Protein AF-X1IBS0-F1 (afdb_monomer_lite)

Foldseek 3Di:
DDDDDDDDDDDDDDDDDDDDDDDDDDDPDDPDPPPPDQLLVVLLVVLVVVCVVVVHDLQRSCVQLVHHSVVSVCCNVVVDPQDPSSLVSCCVNPVVCVVSSVSNVVRVPPPPPPPPDDDDD

InterPro domains:
  IPR010982 Lambda repressor-like, DNA-binding domain superfamily [SSF47413] (42-94)

pLDDT: mean 73.07, std 22.74, range [36.91, 98.06]

Organism: NCBI:txid412755

Sequence (121 aa):
NKREIEGKKPNFQSLTDSNNGLTGLTIVANLSTIVVPTGGRMLIHSLIEKQRAEHLSNAEFARRLGISRALWDLVRAGKRGFGERTLSGIVRAYPELIPELLLFLRGDTGKAAEGRRGKKG

Radius of gyration: 23.01 Å; chains: 1; bounding box: 93×27×46 Å

Secondary structure (DSSP, 8-state):
--------PPP------------------SS-------HHHHHHHHHHHHHHHTT--HHHHHHHTTS-HHHHHHHHTTSS---HHHHHHHHHH-GGGHHHHHHHHHHTTTTTTTTS-----

Structure (mmCIF, N/CA/C/O backbone):
data_AF-X1IBS0-F1
#
_entry.id   AF-X1IBS0-F1
#
loop_
_atom_site.group_PDB
_atom_site.id
_atom_site.type_symbol
_atom_site.label_atom_id
_atom_site.label_alt_id
_atom_site.label_comp_id
_atom_site.label_asym_id
_atom_site.label_entity_id
_atom_site.label_seq_id
_atom_site.pdbx_PDB_ins_code
_atom_site.Cartn_x
_atom_site.Cartn_y
_atom_site.Cartn_z
_atom_site.occupancy
_atom_site.B_iso_or_equiv
_atom_site.auth_seq_id
_atom_site.auth_comp_id
_atom_site.auth_asym_id
_atom_site.auth_atom_id
_atom_site.pdbx_PDB_model_num
ATOM 1 N N . ASN A 1 1 ? -63.022 -0.969 -23.694 1.00 44.19 1 ASN A N 1
ATOM 2 C CA . ASN A 1 1 ? -62.392 -0.057 -24.679 1.00 44.19 1 ASN A CA 1
ATOM 3 C C . ASN A 1 1 ? -61.103 0.478 -24.079 1.00 44.19 1 ASN A C 1
ATOM 5 O O . ASN A 1 1 ? -61.200 1.279 -23.170 1.00 44.19 1 ASN A O 1
ATOM 9 N N . LYS A 1 2 ? -59.920 -0.119 -24.300 1.00 49.34 2 LYS A N 1
ATOM 10 C CA . LYS A 1 2 ? -59.033 0.011 -25.483 1.00 49.34 2 LYS A CA 1
ATOM 11 C C . LYS A 1 2 ? -58.934 1.445 -26.021 1.00 49.34 2 LYS A C 1
ATOM 13 O O . LYS A 1 2 ? -59.955 1.931 -26.501 1.00 49.34 2 LYS A O 1
ATOM 18 N N . ARG A 1 3 ? -57.712 2.007 -25.964 1.00 43.53 3 ARG A N 1
ATOM 19 C CA . ARG A 1 3 ? -57.018 2.981 -26.853 1.00 43.53 3 ARG A CA 1
ATOM 20 C C . ARG A 1 3 ? -56.023 3.792 -26.001 1.00 43.53 3 ARG A C 1
ATOM 22 O O . ARG A 1 3 ? -56.392 4.188 -24.907 1.00 43.53 3 ARG A O 1
ATOM 29 N N . GLU A 1 4 ? -54.797 4.128 -26.376 1.00 47.44 4 GLU A N 1
ATOM 30 C CA . GLU A 1 4 ? -53.853 3.762 -27.439 1.00 47.44 4 GLU A CA 1
ATOM 31 C C . GLU A 1 4 ? -52.594 4.586 -27.088 1.00 47.44 4 GLU A C 1
ATOM 33 O O . GLU A 1 4 ? -52.726 5.745 -26.696 1.00 47.44 4 GLU A O 1
ATOM 38 N N . ILE A 1 5 ? -51.395 4.001 -27.123 1.00 53.69 5 ILE A N 1
ATOM 39 C CA . ILE A 1 5 ? -50.147 4.688 -26.751 1.00 53.69 5 ILE A CA 1
ATOM 40 C C . ILE A 1 5 ? -49.508 5.159 -28.057 1.00 53.69 5 ILE A C 1
ATOM 42 O O . ILE A 1 5 ? -48.939 4.349 -28.788 1.00 53.69 5 ILE A O 1
ATOM 46 N N . GLU A 1 6 ? -49.652 6.440 -28.388 1.00 47.47 6 GLU A N 1
ATOM 47 C CA . GLU A 1 6 ? -49.150 6.987 -29.649 1.00 47.47 6 GLU A CA 1
ATOM 48 C C . GLU A 1 6 ? -47.707 7.485 -29.490 1.00 47.47 6 GLU A C 1
ATOM 50 O O . GLU A 1 6 ? -47.377 8.302 -28.626 1.00 47.47 6 GLU A O 1
ATOM 55 N N . GLY A 1 7 ? -46.820 6.908 -30.301 1.00 51.75 7 GLY A N 1
ATOM 56 C CA . GLY A 1 7 ? -45.380 7.100 -30.244 1.00 51.75 7 GLY A CA 1
ATOM 57 C C . GLY A 1 7 ? -44.920 8.430 -30.829 1.00 51.75 7 GLY A C 1
ATOM 58 O O . GLY A 1 7 ? -45.297 8.821 -31.930 1.00 51.75 7 GLY A O 1
ATOM 59 N N . LYS A 1 8 ? -43.987 9.077 -30.130 1.00 47.00 8 LYS A N 1
ATOM 60 C CA . LYS A 1 8 ? -43.214 10.203 -30.655 1.00 47.00 8 LYS A CA 1
ATOM 61 C C . LYS A 1 8 ? -41.786 9.720 -30.906 1.00 47.00 8 LYS A C 1
ATOM 63 O O . LYS A 1 8 ? -41.010 9.572 -29.969 1.00 47.00 8 LYS A O 1
ATOM 68 N N . LYS A 1 9 ? -41.445 9.422 -32.164 1.00 57.38 9 LYS A N 1
ATOM 69 C CA . LYS A 1 9 ? -40.055 9.175 -32.585 1.00 57.38 9 LYS A CA 1
ATOM 70 C C . LYS A 1 9 ? -39.357 10.525 -32.782 1.00 57.38 9 LYS A C 1
ATOM 72 O O . LYS A 1 9 ? -39.795 11.273 -33.656 1.00 57.38 9 LYS A O 1
ATOM 77 N N . PRO A 1 10 ? -38.293 10.866 -32.039 1.00 50.50 10 PRO A N 1
ATOM 78 C CA . PRO A 1 10 ? -37.449 11.980 -32.423 1.00 50.50 10 PRO A CA 1
ATOM 79 C C . PRO A 1 10 ? -36.462 11.568 -33.522 1.00 50.50 10 PRO A C 1
ATOM 81 O O . PRO A 1 10 ? -35.829 10.514 -33.497 1.00 50.50 10 PRO A O 1
ATOM 84 N N . ASN A 1 11 ? -36.422 12.461 -34.499 1.00 42.09 11 ASN A N 1
ATOM 85 C CA . ASN A 1 11 ? -35.663 12.498 -35.734 1.00 42.09 11 ASN A CA 1
ATOM 86 C C . ASN A 1 11 ? -34.144 12.438 -35.469 1.00 42.09 11 A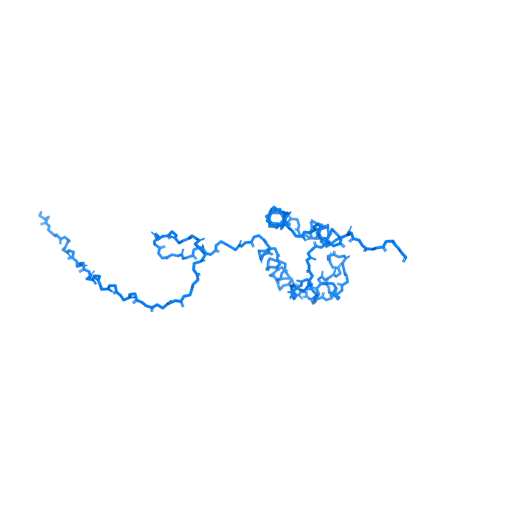SN A C 1
ATOM 88 O O . ASN A 1 11 ? -33.626 13.235 -34.689 1.00 42.09 11 ASN A O 1
ATOM 92 N N . PHE A 1 12 ? -33.436 11.501 -36.105 1.00 48.84 12 PHE A N 1
ATOM 93 C CA . PHE A 1 12 ? -31.978 11.379 -36.019 1.00 48.84 12 PHE A CA 1
ATOM 94 C C . PHE A 1 12 ? -31.331 12.301 -37.058 1.00 48.84 12 PHE A C 1
ATOM 96 O O . PHE A 1 12 ? -31.327 11.992 -38.247 1.00 48.84 12 PHE A O 1
ATOM 103 N N . GLN A 1 13 ? -30.750 13.413 -36.608 1.00 44.97 13 GLN A N 1
ATOM 104 C CA . GLN A 1 13 ? -29.723 14.115 -37.375 1.00 44.97 13 GLN 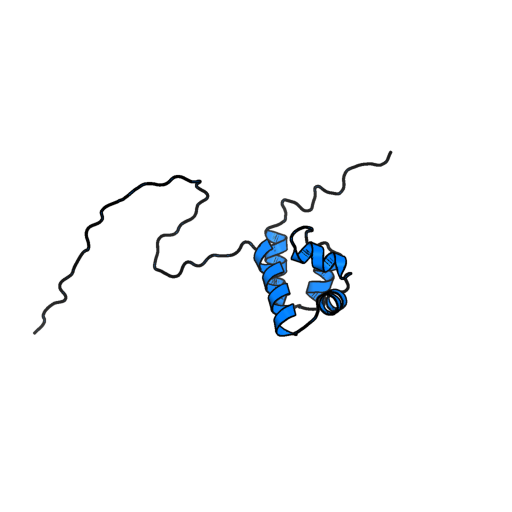A CA 1
ATOM 105 C C . GLN A 1 13 ? -28.363 13.769 -36.777 1.00 44.97 13 GLN A C 1
ATOM 107 O O . GLN A 1 13 ? -28.026 14.159 -35.661 1.00 44.97 13 GLN A O 1
ATOM 112 N N . SER A 1 14 ? -27.605 12.978 -37.532 1.00 53.41 14 SER A N 1
ATOM 113 C CA . SER A 1 14 ? -26.193 12.728 -37.296 1.00 53.41 14 SER A CA 1
ATOM 114 C C . SER A 1 14 ? -25.411 14.017 -37.537 1.00 53.41 14 SER A C 1
ATOM 116 O O . SER A 1 14 ? -25.245 14.437 -38.680 1.00 53.41 14 SER A O 1
ATOM 118 N N . LEU A 1 15 ? -24.901 14.618 -36.469 1.00 42.66 15 LEU A N 1
ATOM 119 C CA . LEU A 1 15 ? -23.734 15.487 -36.553 1.00 42.66 15 LEU A CA 1
ATOM 120 C C . LEU A 1 15 ? -22.521 14.648 -36.170 1.00 42.66 15 LEU A C 1
ATOM 122 O O . LEU A 1 15 ? -22.152 14.510 -35.006 1.00 42.66 15 LEU A O 1
ATOM 126 N N . THR A 1 16 ? -21.951 14.018 -37.191 1.00 64.75 16 THR A N 1
ATOM 127 C CA . THR A 1 16 ? -20.547 13.636 -37.188 1.00 64.75 16 THR A CA 1
ATOM 128 C C . THR A 1 16 ? -19.743 14.922 -37.221 1.00 64.75 16 THR A C 1
ATOM 130 O O . THR A 1 16 ? -19.851 15.648 -38.196 1.00 64.75 16 THR A O 1
ATOM 133 N N . ASP A 1 17 ? -18.984 15.208 -36.170 1.00 45.12 17 ASP A N 1
ATOM 134 C CA . ASP A 1 17 ? -17.627 15.740 -36.294 1.00 45.12 17 ASP A CA 1
ATOM 135 C C . ASP A 1 17 ? -17.016 15.902 -34.906 1.00 45.12 17 ASP A C 1
ATOM 137 O O . ASP A 1 17 ? -17.418 16.760 -34.121 1.00 45.12 17 ASP A O 1
ATOM 141 N N . SER A 1 18 ? -16.019 15.074 -34.604 1.00 42.72 18 SER A N 1
ATOM 142 C CA . SER A 1 18 ? -14.706 15.561 -34.173 1.00 42.72 18 SER A CA 1
ATOM 143 C C . SER A 1 18 ? -13.818 14.389 -33.785 1.00 42.72 18 SER A C 1
ATOM 145 O O . SER A 1 18 ? -14.011 13.698 -32.787 1.00 42.72 18 SER A O 1
ATOM 147 N N . ASN A 1 19 ? -12.830 14.202 -34.647 1.00 51.91 19 ASN A N 1
ATOM 148 C CA . ASN A 1 19 ? -11.611 13.435 -34.487 1.00 51.91 19 ASN A CA 1
ATOM 149 C C . ASN A 1 19 ? -11.072 13.408 -33.048 1.00 51.91 19 ASN A C 1
ATOM 151 O O . ASN A 1 19 ? -10.630 14.430 -32.527 1.00 51.91 19 ASN A O 1
ATOM 155 N N . ASN A 1 20 ? -11.009 12.215 -32.454 1.00 46.41 20 ASN A N 1
ATOM 156 C CA . ASN A 1 20 ? -9.731 11.634 -32.037 1.00 46.41 20 ASN A CA 1
ATOM 157 C C . ASN A 1 20 ? -9.895 10.186 -31.554 1.00 46.41 20 ASN A C 1
ATOM 159 O O . ASN A 1 20 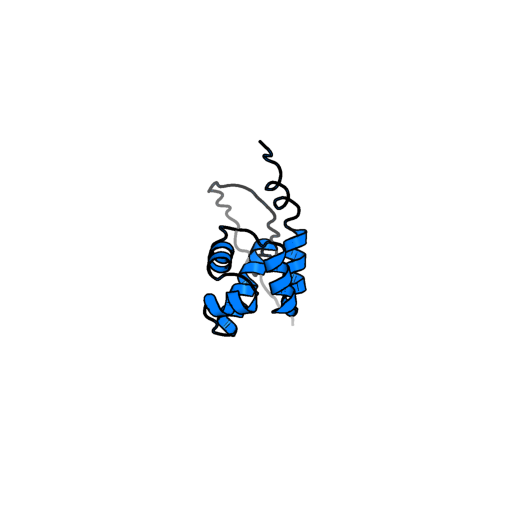? -10.477 9.922 -30.508 1.00 46.41 20 ASN A O 1
ATOM 163 N N . GLY A 1 21 ? -9.286 9.267 -32.307 1.00 39.06 21 GLY A N 1
ATOM 164 C CA . GLY A 1 21 ? -8.633 8.078 -31.758 1.00 39.06 21 GLY A CA 1
ATOM 165 C C . GLY A 1 21 ? -9.527 6.983 -31.182 1.00 39.06 21 GLY A C 1
ATOM 166 O O . GLY A 1 21 ? -9.645 6.837 -29.970 1.00 39.06 21 GLY A O 1
ATOM 167 N N . LEU A 1 22 ? -10.036 6.127 -32.071 1.00 47.50 22 LEU A N 1
ATOM 168 C CA . LEU A 1 22 ? -10.434 4.750 -31.781 1.00 47.50 22 LEU A CA 1
ATOM 169 C C . LEU A 1 22 ? -9.459 4.046 -30.810 1.00 47.50 22 LEU A C 1
ATOM 171 O O . LEU A 1 22 ? -8.324 3.758 -31.176 1.00 47.50 22 LEU A O 1
ATOM 175 N N . THR A 1 23 ? -9.960 3.635 -29.644 1.00 48.91 23 THR A N 1
ATOM 176 C CA . THR A 1 23 ? -9.735 2.286 -29.091 1.00 48.91 23 THR A CA 1
ATOM 177 C C . THR A 1 23 ? -11.059 1.817 -28.475 1.00 48.91 23 THR A C 1
ATOM 179 O O . THR A 1 23 ? -11.452 2.253 -27.398 1.00 48.91 23 THR A O 1
ATOM 182 N N . GLY A 1 24 ? -11.809 1.013 -29.242 1.00 37.94 24 GLY A N 1
ATOM 183 C CA . GLY A 1 24 ? -13.127 0.469 -28.878 1.00 37.94 24 GLY A CA 1
ATOM 184 C C . GLY A 1 24 ? -13.056 -0.510 -27.698 1.00 37.94 24 GLY A C 1
ATOM 185 O O . GLY A 1 24 ? -12.007 -1.082 -27.422 1.00 37.94 24 GLY A O 1
ATOM 186 N N . LEU A 1 25 ? -14.134 -0.722 -26.943 1.00 36.91 25 LEU A N 1
ATOM 187 C CA . LEU A 1 25 ? -15.398 -1.278 -27.432 1.00 36.91 25 LEU A CA 1
ATOM 188 C C . LEU A 1 25 ? -16.611 -0.549 -26.809 1.00 36.91 25 LEU A C 1
ATOM 190 O O . LEU A 1 25 ? -16.849 -0.657 -25.608 1.00 36.91 25 LEU A O 1
ATOM 194 N N . THR A 1 26 ? -17.402 0.165 -27.615 1.00 40.00 26 THR A N 1
ATOM 195 C CA . THR A 1 26 ? -18.660 0.789 -27.165 1.00 40.00 26 THR A CA 1
ATOM 196 C C . THR A 1 26 ? -19.818 -0.158 -27.454 1.00 40.00 26 THR A C 1
ATOM 198 O O . THR A 1 26 ? -20.256 -0.274 -28.597 1.00 40.00 26 THR A O 1
ATOM 201 N N . ILE A 1 27 ? -20.333 -0.831 -26.425 1.00 41.16 27 ILE A N 1
ATOM 202 C CA . ILE A 1 27 ? -21.636 -1.496 -26.508 1.00 41.16 27 ILE A CA 1
ATOM 203 C C . ILE A 1 27 ? -22.695 -0.419 -26.277 1.00 41.16 27 ILE A C 1
ATOM 205 O O . ILE A 1 27 ? -22.844 0.103 -25.174 1.00 41.16 27 ILE A O 1
ATOM 209 N N . VAL A 1 28 ? -23.410 -0.056 -27.341 1.00 44.72 28 VAL A N 1
ATOM 210 C CA . VAL A 1 28 ? -24.551 0.859 -27.270 1.00 44.72 28 VAL A CA 1
ATOM 211 C C . VAL A 1 28 ? -25.746 0.075 -26.728 1.00 44.72 28 VAL A C 1
ATOM 213 O O . VAL A 1 28 ? -26.474 -0.559 -27.485 1.00 44.72 28 VAL A O 1
ATOM 216 N N . ALA A 1 29 ? -25.935 0.081 -25.410 1.00 39.19 29 ALA A N 1
ATOM 217 C CA . ALA A 1 29 ? -27.162 -0.395 -24.780 1.00 39.19 29 ALA A CA 1
ATOM 218 C C . ALA A 1 29 ? -27.362 0.293 -23.424 1.00 39.19 29 ALA A C 1
ATOM 220 O O . ALA A 1 29 ? -26.766 -0.108 -22.437 1.00 39.19 29 ALA A O 1
ATOM 221 N N . ASN A 1 30 ? -28.246 1.295 -23.411 1.00 42.19 30 ASN A N 1
ATOM 222 C CA . ASN A 1 30 ? -28.929 1.867 -22.245 1.00 42.19 30 ASN A CA 1
ATOM 223 C C . ASN A 1 30 ? -28.061 2.505 -21.130 1.00 42.19 30 ASN A C 1
ATOM 225 O O . ASN A 1 30 ? -27.098 1.944 -20.623 1.00 42.19 30 ASN A O 1
ATOM 229 N N . LEU A 1 31 ? -28.423 3.732 -20.750 1.00 44.62 31 LEU A N 1
ATOM 230 C CA . LEU A 1 31 ? -27.620 4.682 -19.970 1.00 44.62 31 LEU A CA 1
ATOM 231 C C . LEU A 1 31 ? -27.320 4.230 -18.529 1.00 44.62 31 LEU A C 1
ATOM 233 O O . LEU A 1 31 ? -27.977 4.622 -17.570 1.00 44.62 31 LEU A O 1
ATOM 237 N N . SER A 1 32 ? -26.255 3.459 -18.371 1.00 42.31 32 SER A N 1
ATOM 238 C CA . SER A 1 32 ? -25.360 3.473 -17.214 1.00 42.31 32 SER A CA 1
ATOM 239 C C . SER A 1 32 ? -24.021 2.976 -17.732 1.00 42.31 32 SER A C 1
ATOM 241 O O . SER A 1 32 ? -23.806 1.775 -17.847 1.00 42.31 32 SER A O 1
ATOM 243 N N . THR A 1 33 ? -23.149 3.890 -18.153 1.00 46.34 33 THR A N 1
ATOM 244 C CA . THR A 1 33 ? -21.819 3.546 -18.662 1.00 46.34 33 THR A CA 1
ATOM 245 C C . THR A 1 33 ? -21.049 2.798 -17.575 1.00 46.34 33 THR A C 1
ATOM 247 O O . THR A 1 33 ? -20.488 3.412 -16.669 1.00 46.34 33 THR A O 1
ATOM 250 N N . ILE A 1 34 ? -21.023 1.466 -17.647 1.00 52.41 34 ILE A N 1
ATOM 251 C CA . ILE A 1 34 ? -20.166 0.644 -16.796 1.00 52.41 34 ILE A CA 1
ATOM 252 C C . ILE A 1 34 ? -18.752 0.790 -17.355 1.00 52.41 34 ILE A C 1
ATOM 254 O O . ILE A 1 34 ? -18.327 0.056 -18.245 1.00 52.41 34 ILE A O 1
ATOM 258 N N . VAL A 1 35 ? -18.023 1.787 -16.858 1.00 54.88 35 VAL A N 1
ATOM 259 C CA . VAL A 1 35 ? -16.576 1.862 -17.052 1.00 54.88 35 VAL A CA 1
ATOM 260 C C . VAL A 1 35 ? -15.979 0.718 -16.243 1.00 54.88 35 VAL A C 1
ATOM 262 O O . VAL A 1 35 ? -15.831 0.838 -15.032 1.00 54.88 35 VAL A O 1
ATOM 265 N N . VAL A 1 36 ? -15.674 -0.407 -16.890 1.00 54.12 36 VAL A N 1
ATOM 266 C CA . VAL A 1 36 ? -14.940 -1.507 -16.252 1.00 54.12 36 VAL A CA 1
ATOM 267 C C . VAL A 1 36 ? -13.482 -1.052 -16.126 1.00 54.12 36 VAL A C 1
ATOM 269 O O . VAL A 1 36 ? -12.791 -0.954 -17.146 1.00 54.12 36 VAL A O 1
ATOM 272 N N . PRO A 1 37 ? -12.980 -0.708 -14.927 1.00 53.47 37 PRO A N 1
ATOM 273 C CA . PRO A 1 37 ? -11.616 -0.230 -14.800 1.00 53.47 37 PRO A CA 1
ATOM 274 C C . PRO A 1 37 ? -10.659 -1.409 -15.014 1.00 53.47 37 PRO A C 1
ATOM 276 O O . PRO A 1 37 ? -10.855 -2.500 -14.488 1.00 53.47 37 PRO A O 1
ATOM 279 N N . THR A 1 38 ? -9.600 -1.209 -15.795 1.00 59.28 38 THR A N 1
ATOM 280 C CA . THR A 1 38 ? -8.535 -2.204 -15.992 1.00 59.28 38 THR A CA 1
ATOM 281 C C . THR A 1 38 ? -7.894 -2.562 -14.638 1.00 59.28 38 THR A C 1
ATOM 283 O O . THR A 1 38 ? -7.614 -1.657 -13.848 1.00 59.28 38 THR A O 1
ATOM 286 N N . GLY A 1 39 ? -7.629 -3.851 -14.368 1.00 61.06 39 GLY A N 1
ATOM 287 C CA . GLY A 1 39 ? -7.260 -4.383 -13.036 1.00 61.06 39 GLY A CA 1
ATOM 288 C C . GLY A 1 39 ? -6.137 -3.637 -12.291 1.00 61.06 39 GLY A C 1
ATOM 289 O O . GLY A 1 39 ? -6.211 -3.463 -11.077 1.00 61.06 39 GLY A O 1
ATOM 290 N N . GLY A 1 40 ? -5.166 -3.083 -13.032 1.00 59.19 40 GLY A N 1
ATOM 291 C CA . GLY A 1 40 ? -4.141 -2.133 -12.568 1.00 59.19 40 GLY A CA 1
ATOM 292 C C . GLY A 1 40 ? -4.671 -0.965 -11.727 1.00 59.19 40 GLY A C 1
ATOM 293 O O . GLY A 1 40 ? -4.223 -0.704 -10.609 1.00 59.19 40 GLY A O 1
ATOM 294 N N . ARG A 1 41 ? -5.649 -0.251 -12.294 1.00 63.72 41 ARG A N 1
ATOM 295 C CA . ARG A 1 41 ? -6.262 0.945 -11.700 1.00 63.72 41 ARG A CA 1
ATOM 296 C C . ARG A 1 41 ? -7.211 0.588 -10.559 1.00 63.72 41 ARG A C 1
ATOM 298 O O . ARG A 1 41 ? -7.351 1.385 -9.638 1.00 63.72 41 ARG A O 1
ATOM 305 N N . MET A 1 42 ? -7.811 -0.605 -10.598 1.00 78.81 42 MET A N 1
ATOM 306 C CA . MET A 1 42 ? -8.691 -1.085 -9.531 1.00 78.81 42 MET A CA 1
ATOM 307 C C . MET A 1 42 ? -7.922 -1.300 -8.229 1.00 78.81 42 MET A C 1
ATOM 309 O O . MET A 1 42 ? -8.322 -0.761 -7.205 1.00 78.81 42 MET A O 1
ATOM 313 N N . LEU A 1 43 ? -6.780 -1.999 -8.269 1.00 89.12 43 LEU A N 1
ATOM 314 C CA . LEU A 1 43 ? -6.050 -2.333 -7.043 1.00 89.12 43 LEU A CA 1
ATOM 315 C C . LEU A 1 43 ? -5.552 -1.086 -6.298 1.00 89.12 43 LEU A C 1
ATOM 317 O O . LEU A 1 43 ? -5.732 -0.979 -5.085 1.00 89.12 43 LEU A O 1
ATOM 321 N N . ILE A 1 44 ? -4.948 -0.123 -7.006 1.00 92.12 44 ILE A N 1
ATOM 322 C CA . ILE A 1 44 ? -4.455 1.095 -6.349 1.00 92.12 44 ILE A CA 1
ATOM 323 C C . ILE A 1 44 ? -5.594 1.942 -5.779 1.00 92.12 44 ILE A C 1
ATOM 325 O O . ILE A 1 44 ? -5.465 2.473 -4.677 1.00 92.12 44 ILE A O 1
ATOM 329 N N . HIS A 1 45 ? -6.717 2.034 -6.494 1.00 91.06 45 HIS A N 1
ATOM 330 C CA . HIS A 1 45 ? -7.886 2.765 -6.025 1.00 91.06 45 HIS A CA 1
ATOM 331 C C . HIS A 1 45 ? -8.467 2.117 -4.765 1.00 91.06 45 HIS A C 1
ATOM 333 O O . HIS A 1 45 ? -8.673 2.809 -3.772 1.00 91.06 45 HIS A O 1
ATOM 339 N N . SER A 1 46 ? -8.636 0.790 -4.753 1.00 93.31 46 SER A N 1
ATOM 340 C CA . SER A 1 46 ? -9.120 0.059 -3.577 1.00 93.31 46 SER A CA 1
ATOM 341 C C . SER A 1 46 ? -8.218 0.255 -2.356 1.00 93.31 46 SER A C 1
ATOM 343 O O . SER A 1 46 ? -8.716 0.426 -1.247 1.00 93.31 46 SER A O 1
ATOM 345 N N . LEU A 1 47 ? -6.894 0.307 -2.541 1.00 94.75 47 LEU A N 1
ATOM 346 C CA . LEU A 1 47 ? -5.961 0.588 -1.445 1.00 94.75 47 LEU A CA 1
ATOM 347 C C . LEU A 1 47 ? -6.082 2.023 -0.915 1.00 94.75 47 LEU A C 1
ATOM 349 O O . LEU A 1 47 ? -6.019 2.229 0.294 1.00 94.75 47 LEU A O 1
ATOM 353 N N . ILE A 1 48 ? -6.272 3.013 -1.792 1.00 95.06 48 ILE A N 1
ATOM 354 C CA . ILE A 1 48 ? -6.487 4.410 -1.381 1.00 95.06 48 ILE A CA 1
ATOM 355 C C . ILE A 1 48 ? -7.806 4.548 -0.615 1.00 95.06 48 ILE A C 1
ATOM 357 O O . ILE A 1 48 ? -7.850 5.225 0.412 1.00 95.06 48 ILE A O 1
ATOM 361 N N . GLU A 1 49 ? -8.866 3.888 -1.075 1.00 95.31 49 GLU A N 1
ATOM 362 C CA . GLU A 1 49 ? -10.156 3.889 -0.387 1.00 95.31 49 GLU A CA 1
ATOM 363 C C . GLU A 1 49 ? -10.066 3.194 0.976 1.00 95.31 49 GLU A C 1
ATOM 365 O O . GLU A 1 49 ? -10.568 3.730 1.961 1.00 95.31 49 GLU A O 1
ATOM 370 N N . LYS A 1 50 ? -9.330 2.079 1.088 1.00 96.06 50 LYS A N 1
ATOM 371 C CA . LYS A 1 50 ? -9.039 1.444 2.386 1.00 96.06 50 LYS A CA 1
ATOM 372 C C . LYS A 1 50 ? -8.266 2.365 3.322 1.00 96.06 50 LYS A C 1
ATOM 374 O O . LYS A 1 50 ? -8.658 2.530 4.474 1.00 96.06 50 LYS A O 1
ATOM 379 N N . GLN A 1 51 ? -7.225 3.027 2.817 1.00 97.12 51 GLN A N 1
ATOM 380 C CA . GLN A 1 51 ? -6.463 4.004 3.591 1.00 97.12 51 GLN A CA 1
ATOM 381 C C . GLN A 1 51 ? -7.373 5.106 4.159 1.00 97.12 51 GLN A C 1
ATOM 383 O O . GLN A 1 51 ? -7.249 5.467 5.330 1.00 97.12 51 GLN A O 1
ATOM 388 N N . ARG A 1 52 ? -8.276 5.642 3.328 1.00 96.81 52 ARG A N 1
ATOM 389 C CA . ARG A 1 52 ? -9.223 6.695 3.715 1.00 96.81 52 ARG A CA 1
ATOM 390 C C . ARG A 1 52 ? -10.252 6.202 4.723 1.00 96.81 52 ARG A C 1
ATOM 392 O O . ARG A 1 52 ? -10.480 6.891 5.711 1.00 96.81 52 ARG A O 1
ATOM 399 N N . ALA A 1 53 ? -10.831 5.027 4.488 1.00 96.38 53 ALA A N 1
ATOM 400 C CA . ALA A 1 53 ? -11.837 4.425 5.358 1.00 96.38 53 ALA A CA 1
ATOM 401 C C . ALA A 1 53 ? -11.293 4.127 6.764 1.00 96.38 53 ALA A C 1
ATOM 403 O O . ALA A 1 53 ?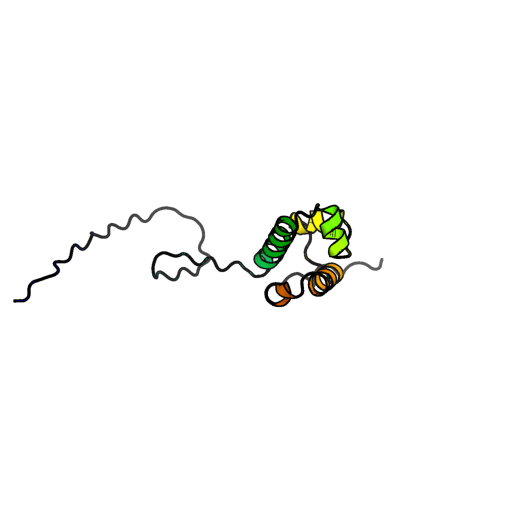 -12.016 4.254 7.744 1.00 96.38 53 ALA A O 1
ATOM 404 N N . GLU A 1 54 ? -10.012 3.771 6.875 1.00 96.62 54 GLU A N 1
ATOM 405 C CA . GLU A 1 54 ? -9.344 3.559 8.165 1.00 96.62 54 GLU A CA 1
ATOM 406 C C . GLU A 1 54 ? -8.711 4.832 8.754 1.00 96.62 54 GLU A C 1
ATOM 408 O O . GLU A 1 54 ? -8.075 4.766 9.804 1.00 96.62 54 GLU A O 1
ATOM 413 N N . HIS A 1 55 ? -8.844 5.984 8.088 1.00 97.50 55 HIS A N 1
ATOM 414 C CA . HIS A 1 55 ? -8.227 7.254 8.490 1.00 97.50 55 HIS A CA 1
ATOM 415 C C . HIS A 1 55 ? -6.706 7.171 8.721 1.00 97.50 55 HIS A C 1
ATOM 417 O O . HIS A 1 55 ? -6.151 7.881 9.559 1.00 97.50 55 HIS A O 1
ATOM 423 N N . LEU A 1 56 ? -6.009 6.320 7.964 1.00 96.62 56 LEU A N 1
ATOM 424 C CA . LEU A 1 56 ? -4.574 6.107 8.139 1.00 96.62 56 LEU A CA 1
ATOM 425 C C . LEU A 1 56 ? -3.754 7.151 7.382 1.00 96.62 56 LEU A C 1
ATOM 427 O O . LEU A 1 56 ? -3.954 7.406 6.187 1.00 96.62 56 LEU A O 1
ATOM 431 N N . SER A 1 57 ? -2.730 7.690 8.041 1.00 97.62 57 SER A N 1
ATOM 432 C CA . SER A 1 57 ? -1.703 8.468 7.350 1.00 97.62 57 SER A CA 1
ATOM 433 C C . SER A 1 57 ? -0.916 7.591 6.366 1.00 97.62 57 SER A C 1
ATOM 435 O O . SER A 1 57 ? -0.858 6.366 6.491 1.00 97.62 57 SER A O 1
ATOM 437 N N . ASN A 1 58 ? -0.226 8.207 5.399 1.00 96.31 58 ASN A N 1
ATOM 438 C CA . ASN A 1 58 ? 0.622 7.459 4.458 1.00 96.31 58 ASN A CA 1
ATOM 439 C C . ASN A 1 58 ? 1.691 6.615 5.168 1.00 96.31 58 ASN A C 1
ATOM 441 O O . ASN A 1 58 ? 2.049 5.543 4.687 1.00 96.31 58 ASN A O 1
ATOM 445 N N . ALA A 1 59 ? 2.223 7.107 6.291 1.00 97.50 59 ALA A N 1
ATOM 446 C CA . ALA A 1 59 ? 3.245 6.405 7.057 1.00 97.50 59 ALA A CA 1
ATOM 447 C C . ALA A 1 59 ? 2.671 5.165 7.754 1.00 97.50 59 ALA A C 1
ATOM 449 O O . ALA A 1 59 ? 3.274 4.093 7.703 1.00 97.50 59 ALA A O 1
ATOM 450 N N . GLU A 1 60 ? 1.494 5.292 8.366 1.00 98.06 60 GLU A N 1
ATOM 451 C CA . GLU A 1 60 ? 0.827 4.182 9.050 1.00 98.06 60 GLU A CA 1
ATOM 452 C C . GLU A 1 60 ? 0.324 3.135 8.069 1.00 98.06 60 GLU A C 1
ATOM 454 O O . GLU A 1 60 ? 0.498 1.942 8.312 1.00 98.06 60 GLU A O 1
ATOM 459 N N . PHE A 1 61 ? -0.231 3.573 6.939 1.00 98.06 61 PHE A N 1
ATOM 460 C CA . PHE A 1 61 ? -0.673 2.681 5.878 1.00 98.06 61 PHE A CA 1
ATOM 461 C C . PHE A 1 61 ? 0.502 1.889 5.290 1.00 98.06 61 PHE A C 1
ATOM 463 O O . PHE A 1 61 ? 0.449 0.664 5.195 1.00 98.06 61 PHE A O 1
ATOM 470 N N . ALA A 1 62 ? 1.624 2.557 4.999 1.00 97.69 62 ALA A N 1
ATOM 471 C CA . ALA A 1 62 ? 2.843 1.885 4.552 1.00 97.69 62 ALA A CA 1
ATOM 472 C C . ALA A 1 62 ? 3.364 0.873 5.589 1.00 97.69 62 ALA A C 1
ATOM 474 O O . ALA A 1 62 ? 3.725 -0.250 5.229 1.00 97.69 62 ALA A O 1
ATOM 475 N N . ARG A 1 63 ? 3.343 1.238 6.881 1.00 97.75 63 ARG A N 1
ATOM 476 C CA . ARG A 1 63 ? 3.717 0.339 7.982 1.00 97.75 63 ARG A CA 1
ATOM 477 C C . ARG A 1 63 ? 2.802 -0.883 8.045 1.00 97.75 63 ARG A C 1
ATOM 479 O O . ARG A 1 63 ? 3.309 -1.988 8.210 1.00 97.75 63 ARG A O 1
ATOM 486 N N . ARG A 1 64 ? 1.487 -0.703 7.869 1.00 97.12 64 ARG A N 1
ATOM 487 C CA . ARG A 1 64 ? 0.505 -1.800 7.825 1.00 97.12 64 ARG A CA 1
ATOM 488 C C . ARG A 1 64 ? 0.819 -2.784 6.698 1.00 97.12 64 ARG A C 1
ATOM 490 O O . ARG A 1 64 ? 0.793 -3.989 6.915 1.00 97.12 64 ARG A O 1
ATOM 497 N N . LEU A 1 65 ? 1.192 -2.267 5.530 1.00 96.50 65 LEU A N 1
ATOM 498 C CA . LEU A 1 65 ? 1.605 -3.061 4.371 1.00 96.50 65 LEU A CA 1
ATOM 499 C C . LEU A 1 65 ? 3.031 -3.641 4.480 1.00 96.50 65 LEU A C 1
ATOM 501 O O . LEU A 1 65 ? 3.463 -4.373 3.592 1.00 96.50 65 LEU A O 1
ATOM 505 N N . GLY A 1 66 ? 3.802 -3.315 5.523 1.00 96.81 66 GLY A N 1
ATOM 506 C CA . GLY A 1 66 ? 5.182 -3.792 5.684 1.00 96.81 66 GLY A CA 1
ATOM 507 C C . GLY A 1 66 ? 6.184 -3.203 4.676 1.00 96.81 66 GLY A C 1
ATOM 508 O O . GLY A 1 66 ? 7.214 -3.830 4.374 1.00 96.81 66 GLY A O 1
ATOM 509 N N . ILE A 1 67 ? 5.896 -2.006 4.151 1.00 96.62 67 ILE A N 1
ATOM 510 C CA . ILE A 1 67 ? 6.729 -1.271 3.188 1.00 96.62 67 ILE A CA 1
ATOM 511 C C . ILE A 1 67 ? 7.145 0.106 3.724 1.00 96.62 67 ILE A C 1
ATOM 513 O O . ILE A 1 67 ? 6.595 0.615 4.697 1.00 96.62 67 ILE A O 1
ATOM 517 N N . SER A 1 68 ? 8.135 0.734 3.084 1.00 97.50 68 SER A N 1
ATOM 518 C CA . SER A 1 68 ? 8.526 2.101 3.436 1.00 97.50 68 SER A CA 1
ATOM 519 C C . SER A 1 68 ? 7.494 3.120 2.947 1.00 97.50 68 SER A C 1
ATOM 521 O O . SER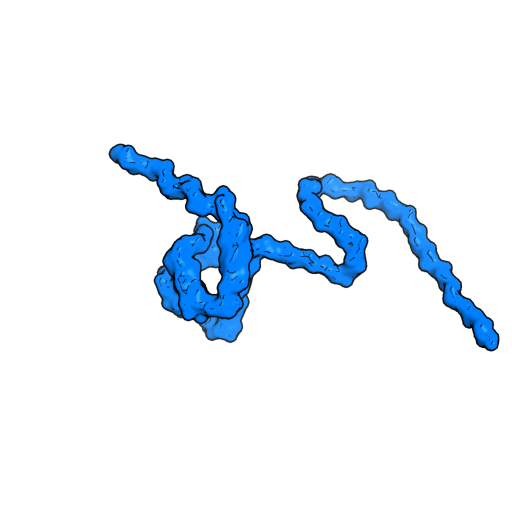 A 1 68 ? 6.869 2.941 1.898 1.00 97.50 68 SER A O 1
ATOM 523 N N . ARG A 1 69 ? 7.364 4.241 3.669 1.00 97.44 69 ARG A N 1
ATOM 524 C CA . ARG A 1 69 ? 6.507 5.369 3.264 1.00 97.44 69 ARG A CA 1
ATOM 525 C C . ARG A 1 69 ? 6.837 5.862 1.853 1.00 97.44 69 ARG A C 1
ATOM 527 O O . ARG A 1 69 ? 5.935 6.048 1.049 1.00 97.44 69 ARG A O 1
ATOM 534 N N . ALA A 1 70 ? 8.124 6.014 1.539 1.00 97.06 70 ALA A N 1
ATOM 535 C CA . ALA A 1 70 ? 8.565 6.459 0.218 1.00 97.06 70 ALA A CA 1
ATOM 536 C C . ALA A 1 70 ? 8.131 5.492 -0.896 1.00 97.06 70 ALA A C 1
ATOM 538 O O . ALA A 1 70 ? 7.726 5.931 -1.970 1.00 97.06 70 ALA A O 1
ATOM 539 N N . LEU A 1 71 ? 8.174 4.176 -0.642 1.00 94.50 71 LEU A N 1
ATOM 540 C CA . LEU A 1 71 ? 7.681 3.192 -1.603 1.00 94.50 71 LEU A CA 1
ATOM 541 C C . LEU A 1 71 ? 6.167 3.322 -1.797 1.00 94.50 71 LEU A C 1
ATOM 543 O O . LEU A 1 71 ? 5.712 3.299 -2.938 1.00 94.50 71 LEU A O 1
ATOM 547 N N . TRP A 1 72 ? 5.404 3.508 -0.716 1.00 96.44 72 TRP A N 1
ATOM 548 C CA . TRP A 1 72 ? 3.965 3.756 -0.813 1.00 96.44 72 TRP A CA 1
ATOM 549 C C . TRP A 1 72 ? 3.653 5.018 -1.624 1.00 96.44 72 TRP A C 1
ATOM 551 O O . TRP A 1 72 ? 2.839 4.962 -2.541 1.00 96.44 72 TRP A O 1
ATOM 561 N N . ASP A 1 73 ? 4.348 6.128 -1.367 1.00 96.12 73 ASP A N 1
ATOM 562 C CA . ASP A 1 73 ? 4.144 7.382 -2.099 1.00 96.12 73 ASP A CA 1
ATOM 563 C C . ASP A 1 73 ? 4.438 7.226 -3.606 1.00 96.12 73 ASP A C 1
ATOM 565 O O . ASP A 1 73 ? 3.685 7.740 -4.435 1.00 96.12 73 ASP A O 1
ATOM 569 N N . LEU A 1 74 ? 5.483 6.474 -3.979 1.00 92.94 74 LEU A N 1
ATOM 570 C CA . LEU A 1 74 ? 5.811 6.181 -5.382 1.00 92.94 74 LEU A CA 1
ATOM 571 C C . LEU A 1 74 ? 4.766 5.294 -6.065 1.00 92.94 74 LEU A C 1
ATOM 573 O O . LEU A 1 74 ? 4.409 5.553 -7.215 1.00 92.94 74 LEU A O 1
ATOM 577 N N . VAL A 1 75 ? 4.288 4.261 -5.368 1.00 92.69 75 VAL A N 1
ATOM 578 C CA . VAL A 1 75 ? 3.248 3.350 -5.868 1.00 92.69 75 VAL A CA 1
ATOM 579 C C . VAL A 1 75 ? 1.930 4.096 -6.049 1.00 92.69 75 VAL A C 1
ATOM 581 O O . VAL A 1 75 ? 1.327 4.043 -7.118 1.00 92.69 75 VAL A O 1
ATOM 584 N N . ARG A 1 76 ? 1.532 4.887 -5.050 1.00 92.00 76 ARG A N 1
ATOM 585 C CA . ARG A 1 76 ? 0.337 5.736 -5.089 1.00 92.00 76 ARG A CA 1
ATOM 586 C C . ARG A 1 76 ? 0.383 6.771 -6.205 1.00 92.00 76 ARG A C 1
ATOM 588 O O . ARG A 1 76 ? -0.633 7.030 -6.838 1.00 92.00 76 ARG A O 1
ATOM 595 N N . ALA A 1 77 ? 1.554 7.343 -6.468 1.00 90.31 77 ALA A N 1
ATOM 596 C CA . ALA A 1 77 ? 1.752 8.273 -7.574 1.00 90.31 77 ALA A CA 1
ATOM 597 C C . ALA A 1 77 ? 1.833 7.585 -8.952 1.00 90.31 77 ALA A C 1
ATOM 599 O O . ALA A 1 77 ? 2.051 8.270 -9.948 1.00 90.31 77 ALA A O 1
ATOM 600 N N . GLY A 1 78 ? 1.739 6.251 -9.027 1.00 88.06 78 GLY A N 1
ATOM 601 C CA . GLY A 1 78 ? 1.894 5.492 -10.271 1.00 88.06 78 GLY A CA 1
ATOM 602 C C . GLY A 1 78 ? 3.315 5.512 -10.846 1.00 88.06 78 GLY A C 1
ATOM 603 O O . GLY A 1 78 ? 3.530 5.064 -11.967 1.00 88.06 78 GLY A O 1
ATOM 604 N N . LYS A 1 79 ? 4.303 6.015 -10.093 1.00 88.19 79 LYS A N 1
ATOM 605 C CA . LYS A 1 79 ? 5.713 6.097 -10.515 1.00 88.19 79 LYS A CA 1
ATOM 606 C C . LYS A 1 79 ? 6.440 4.758 -10.397 1.00 88.19 79 LYS A C 1
ATOM 608 O O . LYS A 1 79 ? 7.508 4.586 -10.976 1.00 88.19 79 LYS A O 1
ATOM 613 N N . ARG A 1 80 ? 5.894 3.822 -9.616 1.00 88.38 80 ARG A N 1
ATOM 614 C CA . ARG A 1 80 ? 6.433 2.472 -9.428 1.00 88.38 80 ARG A CA 1
ATOM 615 C C . ARG A 1 80 ? 5.297 1.456 -9.346 1.00 88.38 80 ARG A C 1
ATOM 617 O O . ARG A 1 80 ? 4.312 1.699 -8.661 1.00 88.38 80 ARG A O 1
ATOM 624 N N . GLY A 1 81 ? 5.456 0.315 -10.013 1.00 88.12 81 GLY A N 1
ATOM 625 C CA . GLY A 1 81 ? 4.510 -0.799 -9.918 1.00 88.12 81 GLY A CA 1
ATOM 626 C C . GLY A 1 81 ? 4.582 -1.537 -8.578 1.00 88.12 81 GLY A C 1
ATOM 627 O O . GLY A 1 81 ? 5.522 -1.366 -7.793 1.00 88.12 81 GLY A O 1
ATOM 628 N N . PHE A 1 82 ? 3.596 -2.397 -8.331 1.00 90.25 82 PHE A N 1
ATOM 629 C CA . PHE A 1 82 ? 3.570 -3.255 -7.152 1.00 90.25 82 PHE A CA 1
ATOM 630 C C . PHE A 1 82 ? 4.627 -4.360 -7.270 1.00 90.25 82 PHE A C 1
ATOM 632 O O . PHE A 1 82 ? 4.560 -5.219 -8.144 1.00 90.25 82 PHE A O 1
ATOM 639 N N . GLY A 1 83 ? 5.625 -4.332 -6.386 1.00 90.69 83 GLY A N 1
ATOM 640 C CA . GLY A 1 83 ? 6.593 -5.421 -6.261 1.00 90.69 83 GLY A CA 1
ATOM 641 C C . GLY A 1 83 ? 6.064 -6.558 -5.388 1.00 90.69 83 GLY A C 1
ATOM 642 O O . GLY A 1 83 ? 5.128 -6.370 -4.614 1.00 90.69 83 GLY A O 1
ATOM 643 N N . GLU A 1 84 ? 6.730 -7.711 -5.440 1.00 91.50 84 GLU A N 1
ATOM 644 C CA . GLU A 1 84 ? 6.393 -8.912 -4.659 1.00 91.50 84 GLU A CA 1
ATOM 645 C C . GLU A 1 84 ? 6.183 -8.623 -3.165 1.00 91.50 84 GLU A C 1
ATOM 647 O O . GLU A 1 84 ? 5.173 -9.020 -2.591 1.00 91.50 84 GLU A O 1
ATOM 652 N N . ARG A 1 85 ? 7.087 -7.854 -2.542 1.00 90.50 85 ARG A N 1
ATOM 653 C CA . ARG A 1 85 ? 6.966 -7.469 -1.127 1.00 90.50 85 ARG A CA 1
ATOM 654 C C . ARG A 1 85 ? 5.695 -6.667 -0.847 1.00 90.50 85 ARG A C 1
ATOM 656 O O . ARG A 1 85 ? 5.048 -6.898 0.168 1.00 90.50 85 ARG A O 1
ATOM 663 N N . THR A 1 86 ? 5.339 -5.743 -1.737 1.00 93.50 86 THR A N 1
ATOM 664 C CA . THR A 1 86 ? 4.122 -4.938 -1.596 1.00 93.50 86 THR A CA 1
ATOM 665 C C . THR A 1 86 ? 2.881 -5.808 -1.763 1.00 93.50 86 THR A C 1
ATOM 667 O O . THR A 1 86 ? 1.980 -5.726 -0.940 1.00 93.50 86 THR A O 1
ATOM 670 N N . LEU A 1 87 ? 2.854 -6.679 -2.777 1.00 94.62 87 LEU A N 1
ATOM 671 C CA . LEU A 1 87 ? 1.745 -7.608 -3.016 1.00 94.62 87 LEU A CA 1
ATOM 672 C C . LEU A 1 87 ? 1.551 -8.575 -1.841 1.00 94.62 87 LEU A C 1
ATOM 674 O O . LEU A 1 87 ? 0.433 -8.753 -1.370 1.00 94.62 87 LEU A O 1
ATOM 678 N N . SER A 1 88 ? 2.639 -9.136 -1.309 1.00 95.88 88 SER A N 1
ATOM 679 C CA . SER A 1 88 ? 2.605 -9.984 -0.112 1.00 95.88 88 SER A CA 1
ATOM 680 C C . SER A 1 88 ? 2.055 -9.233 1.106 1.00 95.88 88 SER A C 1
ATOM 682 O O . SER A 1 88 ? 1.235 -9.768 1.851 1.00 95.88 88 SER A O 1
ATOM 684 N N . GLY A 1 89 ? 2.460 -7.971 1.282 1.00 96.81 89 GLY A N 1
ATOM 685 C CA . GLY A 1 89 ? 1.931 -7.090 2.321 1.00 96.81 89 GLY A CA 1
ATOM 686 C C . GLY A 1 89 ? 0.431 -6.834 2.183 1.00 96.81 89 GLY A C 1
ATOM 687 O O . GLY A 1 89 ? -0.289 -6.908 3.174 1.00 96.81 89 GLY A O 1
ATOM 688 N N . ILE A 1 90 ? -0.048 -6.605 0.956 1.00 96.44 90 ILE A N 1
ATOM 689 C CA . ILE A 1 90 ? -1.474 -6.402 0.662 1.00 96.44 90 ILE A CA 1
ATOM 690 C C . ILE A 1 90 ? -2.280 -7.651 1.017 1.00 96.44 90 ILE A C 1
ATOM 692 O O . ILE A 1 90 ? -3.252 -7.536 1.748 1.00 96.44 90 ILE A O 1
ATOM 696 N N . VAL A 1 91 ? -1.853 -8.841 0.583 1.00 96.69 91 VAL A N 1
ATOM 697 C CA . VAL A 1 91 ? -2.567 -10.099 0.885 1.00 96.69 91 VAL A CA 1
ATOM 698 C C . VAL A 1 91 ? -2.683 -10.341 2.394 1.00 96.69 91 VAL A C 1
ATOM 700 O O . VAL A 1 91 ? -3.702 -10.840 2.861 1.00 96.69 91 VAL A O 1
ATOM 703 N N . ARG A 1 92 ? -1.652 -9.979 3.168 1.00 97.06 92 ARG A N 1
ATOM 704 C CA . ARG A 1 92 ? -1.651 -10.138 4.631 1.00 97.06 92 ARG A CA 1
ATOM 705 C C . ARG A 1 92 ? -2.519 -9.105 5.346 1.00 97.06 92 ARG A C 1
ATOM 707 O O . ARG A 1 92 ? -3.179 -9.452 6.317 1.00 97.06 92 ARG A O 1
ATOM 714 N N . ALA A 1 93 ? -2.465 -7.845 4.918 1.00 97.00 93 ALA A N 1
ATOM 715 C CA . ALA A 1 93 ? -3.166 -6.747 5.580 1.00 97.00 93 ALA A CA 1
ATOM 716 C C . ALA A 1 93 ? -4.636 -6.625 5.152 1.00 97.00 93 ALA A C 1
ATOM 718 O O . ALA A 1 93 ? -5.464 -6.226 5.964 1.00 97.00 93 ALA A O 1
ATOM 719 N N . TYR A 1 94 ? -4.931 -6.963 3.894 1.00 96.44 94 TYR A N 1
ATOM 720 C CA . TYR A 1 94 ? -6.207 -6.738 3.213 1.00 96.44 94 TYR A CA 1
ATOM 721 C C . TYR A 1 94 ? -6.601 -7.955 2.359 1.00 96.44 94 TYR A C 1
ATOM 723 O O . TYR A 1 94 ? -6.615 -7.873 1.124 1.00 96.44 94 TYR A O 1
ATOM 731 N N . PRO A 1 95 ? -6.890 -9.112 2.983 1.00 95.12 95 PRO A N 1
ATOM 732 C CA . PRO A 1 95 ? -7.243 -10.339 2.267 1.00 95.12 95 PRO A CA 1
ATOM 733 C C . PRO A 1 95 ? -8.509 -10.195 1.406 1.00 95.12 95 PRO A C 1
ATOM 735 O O . PRO A 1 95 ? -8.663 -10.891 0.406 1.00 95.12 95 PRO A O 1
ATOM 738 N N . GLU A 1 96 ? -9.401 -9.265 1.735 1.00 92.88 96 GLU A N 1
ATOM 739 C CA . GLU A 1 96 ? -10.581 -8.951 0.933 1.00 92.88 96 GLU A CA 1
ATOM 740 C C . GLU A 1 96 ? -10.248 -8.367 -0.448 1.00 92.88 96 GLU A C 1
ATOM 742 O O . GLU A 1 96 ? -11.090 -8.437 -1.334 1.00 92.88 96 GLU A O 1
ATOM 747 N N . LEU A 1 97 ? -9.032 -7.836 -0.649 1.00 93.56 97 LEU A N 1
ATOM 748 C CA . LEU A 1 97 ? -8.569 -7.280 -1.928 1.00 93.56 97 LEU A CA 1
ATOM 749 C C . LEU A 1 97 ? -7.881 -8.315 -2.833 1.00 93.56 97 LEU A C 1
ATOM 751 O O . LEU A 1 97 ? -7.302 -7.963 -3.866 1.00 93.56 97 LEU A O 1
ATOM 755 N N . ILE A 1 98 ? -7.881 -9.596 -2.446 1.00 92.62 98 ILE A N 1
ATOM 756 C CA . ILE A 1 98 ? -7.304 -10.677 -3.257 1.00 92.62 98 ILE A CA 1
ATOM 757 C C . ILE A 1 98 ? -7.908 -10.724 -4.673 1.00 92.62 98 ILE A C 1
ATOM 759 O O . ILE A 1 98 ? -7.125 -10.857 -5.614 1.00 92.62 98 ILE A O 1
ATOM 763 N N . PRO A 1 99 ? -9.233 -10.593 -4.892 1.00 89.56 99 PRO A N 1
ATOM 764 C CA . PRO A 1 99 ? -9.799 -10.595 -6.242 1.00 89.56 99 PRO A CA 1
ATOM 765 C C . PRO A 1 99 ? -9.215 -9.493 -7.137 1.00 89.56 99 PRO A C 1
ATOM 767 O O . PRO A 1 99 ? -8.788 -9.764 -8.259 1.00 89.56 99 PRO A O 1
ATOM 770 N N . GLU A 1 100 ? -9.119 -8.263 -6.634 1.00 88.56 100 GLU A N 1
ATOM 771 C CA . GLU A 1 100 ? -8.532 -7.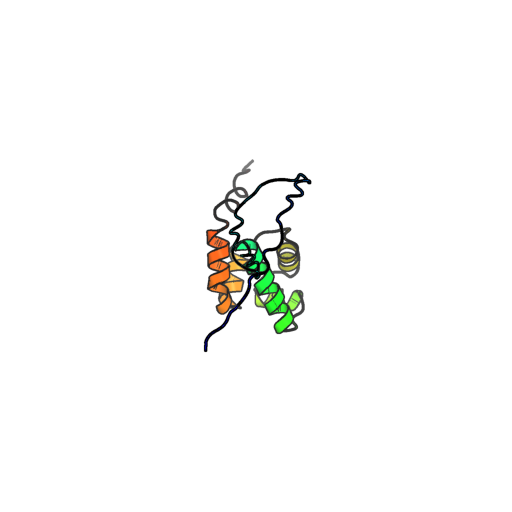119 -7.332 1.00 88.56 100 GLU A CA 1
ATOM 772 C C . GLU A 1 100 ? -7.041 -7.325 -7.583 1.00 88.56 100 GLU A C 1
ATOM 774 O O . GLU A 1 100 ? -6.539 -6.981 -8.652 1.00 88.56 100 GLU A O 1
ATOM 779 N N . LEU A 1 101 ? -6.333 -7.929 -6.627 1.00 90.62 101 LEU A N 1
ATOM 780 C CA . LEU A 1 101 ? -4.924 -8.279 -6.763 1.00 90.62 101 LEU A CA 1
ATOM 781 C C . LEU A 1 101 ? -4.701 -9.367 -7.823 1.00 90.62 101 LEU A C 1
ATOM 783 O O . LEU A 1 101 ? -3.746 -9.288 -8.593 1.00 90.62 101 LEU A O 1
ATOM 787 N N . LEU A 1 102 ? -5.590 -10.354 -7.930 1.00 89.62 102 LEU A N 1
ATOM 788 C CA . LEU A 1 102 ? -5.539 -11.360 -8.992 1.00 89.62 102 LEU A CA 1
ATOM 789 C C . LEU A 1 102 ? -5.861 -10.753 -10.360 1.00 89.62 102 LEU A C 1
ATOM 791 O O . LEU A 1 102 ? -5.197 -11.081 -11.341 1.00 89.62 102 LEU A O 1
ATOM 795 N N . LEU A 1 103 ? -6.833 -9.840 -10.439 1.00 86.31 103 LEU A N 1
ATOM 796 C CA . LEU A 1 103 ? -7.128 -9.092 -11.665 1.00 86.31 103 LEU A CA 1
ATOM 797 C C . LEU A 1 103 ? -5.952 -8.206 -12.083 1.00 86.31 103 LEU A C 1
ATOM 799 O O . LEU A 1 103 ? -5.626 -8.140 -13.269 1.00 86.31 103 LEU A O 1
ATOM 803 N N . PHE A 1 104 ? -5.300 -7.567 -11.112 1.00 85.62 104 PHE A N 1
ATOM 804 C CA . PHE A 1 104 ? -4.057 -6.833 -11.302 1.00 85.62 104 PHE A CA 1
ATOM 805 C C . PHE A 1 104 ? -2.984 -7.746 -11.907 1.00 85.62 104 PHE A C 1
ATOM 807 O O . PHE A 1 104 ? -2.501 -7.477 -13.003 1.00 85.62 104 PHE A O 1
ATOM 814 N N . LEU A 1 105 ? -2.683 -8.877 -11.262 1.00 86.50 105 LEU A N 1
ATOM 815 C CA . LEU A 1 105 ? -1.659 -9.822 -11.722 1.00 86.50 105 LEU A CA 1
ATOM 816 C C . LEU A 1 105 ? -1.971 -10.428 -13.093 1.00 86.50 105 LEU A C 1
ATOM 818 O O . LEU A 1 105 ? -1.069 -10.609 -13.909 1.00 86.50 105 LEU A O 1
ATOM 822 N N . ARG A 1 106 ? -3.247 -10.709 -13.369 1.00 84.81 106 ARG A N 1
ATOM 823 C CA . ARG A 1 106 ? -3.704 -11.207 -14.669 1.00 84.81 106 ARG A CA 1
ATOM 824 C C . ARG A 1 106 ? -3.497 -10.165 -15.769 1.00 84.81 106 ARG A C 1
ATOM 826 O O . ARG A 1 106 ? -3.069 -10.525 -16.863 1.00 84.81 106 ARG A O 1
ATOM 833 N N . GLY A 1 107 ? -3.799 -8.898 -15.480 1.00 72.62 107 GLY A N 1
ATOM 834 C CA . GLY A 1 107 ? -3.689 -7.788 -16.427 1.00 72.62 107 GLY A CA 1
ATOM 835 C C . GLY A 1 107 ? -2.258 -7.309 -16.698 1.00 72.62 107 GLY A C 1
ATOM 836 O O . GLY A 1 107 ? -2.028 -6.716 -17.748 1.00 72.62 107 GLY A O 1
ATOM 837 N N . ASP A 1 108 ? -1.305 -7.578 -15.796 1.00 55.34 108 ASP A N 1
ATOM 838 C CA . ASP A 1 108 ? 0.066 -7.032 -15.836 1.00 55.34 108 ASP A CA 1
ATOM 839 C C . ASP A 1 108 ? 1.160 -8.041 -16.246 1.00 55.34 108 ASP A C 1
ATOM 841 O O . ASP A 1 108 ? 2.358 -7.747 -16.159 1.00 55.34 108 ASP A O 1
ATOM 845 N N . THR A 1 109 ? 0.785 -9.211 -16.781 1.00 48.28 109 THR A N 1
ATOM 846 C CA . THR A 1 109 ? 1.748 -10.176 -17.361 1.00 48.28 109 THR A CA 1
ATOM 847 C C . THR A 1 109 ? 2.585 -9.605 -18.522 1.00 48.28 109 THR A C 1
ATOM 849 O O . THR A 1 109 ? 3.522 -10.257 -18.973 1.00 48.28 109 THR A O 1
ATOM 852 N N . GLY A 1 110 ? 2.323 -8.369 -18.967 1.00 46.38 110 GLY A N 1
ATOM 853 C CA . GLY A 1 110 ? 3.058 -7.708 -20.044 1.00 46.38 110 GLY A CA 1
ATOM 854 C C . GLY A 1 110 ? 4.246 -6.816 -19.653 1.00 46.38 110 GLY A C 1
ATOM 855 O O . GLY A 1 110 ? 5.013 -6.489 -20.551 1.00 46.38 110 GLY A O 1
ATOM 856 N N . LYS A 1 111 ? 4.434 -6.376 -18.391 1.00 48.81 111 LYS A N 1
ATOM 857 C CA . LYS A 1 111 ? 5.463 -5.337 -18.088 1.00 48.81 111 LYS A CA 1
ATOM 858 C C . LYS A 1 111 ? 6.364 -5.551 -16.867 1.00 48.81 111 LYS A C 1
ATOM 860 O O . LYS A 1 111 ? 7.331 -4.811 -16.695 1.00 48.81 111 LYS A O 1
ATOM 865 N N . ALA A 1 112 ? 6.136 -6.574 -16.045 1.00 49.38 112 ALA A N 1
ATOM 866 C CA . ALA A 1 112 ? 6.981 -6.825 -14.869 1.00 49.38 112 ALA A CA 1
ATOM 867 C C . ALA A 1 112 ? 8.318 -7.549 -15.172 1.00 49.38 112 ALA A C 1
ATOM 869 O O . ALA A 1 112 ? 9.177 -7.634 -14.291 1.00 49.38 112 ALA A O 1
ATOM 870 N N . ALA A 1 113 ? 8.527 -8.055 -16.395 1.00 48.47 113 ALA A N 1
ATOM 871 C CA . ALA A 1 113 ? 9.705 -8.858 -16.751 1.00 48.47 113 ALA A CA 1
ATOM 872 C C . ALA A 1 113 ? 10.909 -8.058 -17.298 1.00 48.47 113 ALA A C 1
ATOM 874 O O . ALA A 1 113 ? 12.010 -8.597 -17.376 1.00 48.47 113 ALA A O 1
ATOM 875 N N . GLU A 1 114 ? 10.755 -6.774 -17.635 1.00 49.66 114 GLU A N 1
ATOM 876 C CA . GLU A 1 114 ? 11.768 -6.043 -18.423 1.00 49.66 114 GLU A CA 1
ATOM 877 C C . GLU A 1 114 ? 12.857 -5.333 -17.589 1.00 49.66 114 GLU A C 1
ATOM 879 O O . GLU A 1 114 ? 13.801 -4.769 -18.130 1.00 49.66 114 GLU A O 1
ATOM 884 N N . GLY A 1 115 ? 12.784 -5.395 -16.254 1.00 50.81 115 GLY A N 1
ATOM 885 C CA . GLY A 1 115 ? 13.699 -4.669 -15.357 1.00 50.81 115 GLY A CA 1
ATOM 886 C C . GLY A 1 115 ? 14.886 -5.458 -14.787 1.00 50.81 115 GLY A C 1
ATOM 887 O O . GLY A 1 115 ? 15.619 -4.914 -13.965 1.00 50.81 115 GLY A O 1
ATOM 888 N N . ARG A 1 116 ? 15.082 -6.737 -15.145 1.00 50.66 116 ARG A N 1
ATOM 889 C CA . ARG A 1 116 ? 16.175 -7.572 -14.594 1.00 50.66 116 ARG A CA 1
ATOM 890 C C . ARG A 1 116 ? 17.019 -8.255 -15.674 1.00 50.66 116 ARG A C 1
ATOM 892 O O . ARG A 1 116 ? 17.255 -9.459 -15.616 1.00 50.66 116 ARG A O 1
ATOM 899 N N . ARG A 1 117 ? 17.517 -7.501 -16.656 1.00 54.34 117 ARG A N 1
ATOM 900 C CA . ARG A 1 117 ? 18.632 -7.957 -17.505 1.00 54.34 117 ARG A CA 1
ATOM 901 C C . ARG A 1 117 ? 19.540 -6.782 -17.870 1.00 54.34 117 ARG A C 1
ATOM 903 O O . ARG A 1 117 ? 19.241 -6.001 -18.758 1.00 54.34 117 ARG A O 1
ATOM 910 N N . GLY A 1 118 ? 20.655 -6.676 -17.153 1.00 48.22 118 GLY A N 1
ATOM 911 C CA . GLY A 1 118 ? 21.712 -5.682 -17.358 1.00 48.22 118 GLY A CA 1
ATOM 912 C C . GLY A 1 118 ? 22.175 -5.155 -16.000 1.00 48.22 118 GLY A C 1
ATOM 913 O O . GLY A 1 118 ? 21.373 -4.614 -15.259 1.00 48.22 118 GLY A O 1
ATOM 914 N N . LYS A 1 119 ? 23.419 -5.307 -15.558 1.00 48.28 119 LYS A N 1
ATOM 915 C CA . LYS A 1 119 ? 24.651 -5.671 -16.252 1.00 48.28 119 LYS A CA 1
ATOM 916 C C . LYS A 1 119 ? 25.611 -6.165 -15.158 1.00 48.28 119 LYS A C 1
ATOM 918 O O . LYS A 1 119 ? 25.858 -5.439 -14.203 1.00 48.28 119 LYS A O 1
ATOM 923 N N . LYS A 1 120 ? 26.098 -7.407 -15.261 1.00 53.84 120 LYS A N 1
ATOM 924 C CA . LYS A 1 120 ? 27.406 -7.750 -14.687 1.00 53.84 120 LYS A CA 1
ATOM 925 C C . LYS A 1 120 ? 28.432 -7.101 -15.615 1.00 53.84 120 LYS A C 1
ATOM 927 O O . LYS A 1 120 ? 28.348 -7.313 -16.825 1.00 53.84 120 LYS A O 1
ATOM 932 N N . GLY A 1 121 ? 29.317 -6.294 -15.056 1.00 53.09 121 GLY A N 1
ATOM 933 C CA . GLY A 1 121 ? 30.400 -5.600 -15.741 1.00 53.09 121 GLY A CA 1
ATOM 934 C C . GLY A 1 121 ? 31.131 -4.768 -14.719 1.00 53.09 121 GLY A C 1
ATOM 935 O O . GLY A 1 121 ? 30.532 -3.748 -14.323 1.00 53.09 121 GLY A O 1
#